Protein AF-A7KVT6-F1 (afdb_monomer_lite)

Foldseek 3Di:
DVVVVVVVVVVVVDDCPPDDPPPCVVCVVCVPVVVVVVVVCCVPVVVVVVVVVVVVVD

Sequence (58 aa):
MKNVTDSFVSLGHWPSAGSFGFNTDILATNPINLSVVIGVLIFFGKGELSDLLDNRKQ

pLDDT: mean 77.95, std 14.36, range [53.81, 95.31]

Radius of gyration: 16.56 Å; chains: 1; bounding box: 33×32×36 Å

Organism: Olea europaea (NCBI:txid4146)

Structure (mmCIF, N/CA/C/O backbone):
data_AF-A7KVT6-F1
#
_entry.id   AF-A7KVT6-F1
#
loop_
_atom_site.group_PDB
_atom_site.id
_atom_site.type_symbol
_atom_site.label_atom_id
_atom_site.label_alt_id
_atom_site.label_comp_id
_atom_site.label_asym_id
_atom_site.label_entity_id
_atom_site.label_seq_id
_atom_site.pdbx_PDB_ins_code
_atom_site.Cartn_x
_atom_site.Cartn_y
_atom_site.Cartn_z
_atom_site.occupancy
_atom_site.B_iso_or_equiv
_atom_site.auth_seq_id
_atom_site.auth_comp_id
_atom_site.auth_asym_id
_atom_site.auth_atom_id
_atom_site.pdbx_PDB_model_num
ATOM 1 N N . MET A 1 1 ? 5.976 24.626 16.487 1.00 53.81 1 MET A N 1
ATOM 2 C CA . MET A 1 1 ? 5.825 23.901 15.206 1.00 53.81 1 MET A CA 1
ATOM 3 C C . MET A 1 1 ? 7.194 23.411 14.722 1.00 53.81 1 MET A C 1
ATOM 5 O O . MET A 1 1 ? 7.700 23.915 13.735 1.00 53.81 1 MET A O 1
ATOM 9 N N . LYS A 1 2 ? 7.834 22.492 15.459 1.00 59.44 2 LYS A N 1
ATOM 10 C CA . LYS A 1 2 ? 9.178 21.964 15.127 1.00 59.44 2 LYS A CA 1
ATOM 11 C C . LYS A 1 2 ? 9.113 20.454 14.825 1.00 59.44 2 LYS A C 1
ATOM 13 O O . LYS A 1 2 ? 9.562 20.024 13.776 1.00 59.44 2 LYS A O 1
ATOM 18 N N . ASN A 1 3 ? 8.301 19.722 15.598 1.00 60.03 3 ASN A N 1
ATOM 19 C CA . ASN A 1 3 ? 8.070 18.276 15.444 1.00 60.03 3 ASN A CA 1
ATOM 20 C C . ASN A 1 3 ? 7.639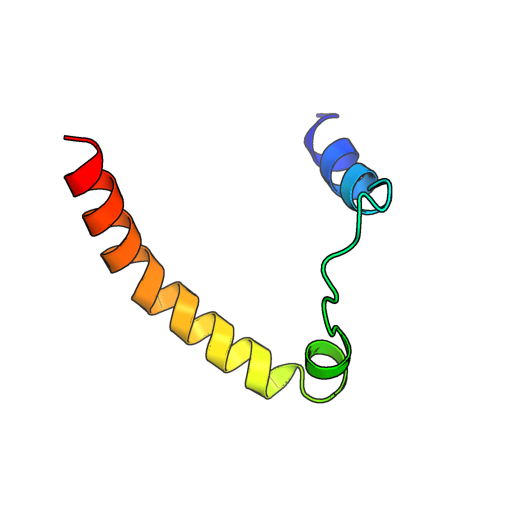 17.790 14.045 1.00 60.03 3 ASN A C 1
ATOM 22 O O . ASN A 1 3 ? 8.029 16.698 13.648 1.00 60.03 3 ASN A O 1
ATOM 26 N N . VAL A 1 4 ? 6.833 18.557 13.297 1.00 62.69 4 VAL A N 1
ATOM 27 C CA . VAL A 1 4 ? 6.363 18.117 11.967 1.00 62.69 4 VAL A CA 1
ATOM 28 C C . VAL A 1 4 ? 7.519 18.118 10.967 1.00 62.69 4 VAL A C 1
ATOM 30 O O . VAL A 1 4 ? 7.726 17.129 10.275 1.00 62.69 4 VAL A O 1
ATOM 33 N N . THR A 1 5 ? 8.318 19.185 10.942 1.00 61.84 5 THR A N 1
ATOM 34 C CA . THR A 1 5 ? 9.470 19.316 10.039 1.00 61.84 5 THR A CA 1
ATOM 35 C C . THR A 1 5 ? 10.608 18.375 10.433 1.00 61.84 5 THR A C 1
ATOM 37 O O . THR A 1 5 ? 11.205 17.745 9.563 1.00 61.84 5 THR A O 1
ATOM 40 N N . ASP A 1 6 ? 10.850 18.200 11.735 1.00 59.50 6 ASP A N 1
ATOM 41 C CA . ASP A 1 6 ? 11.875 17.284 12.249 1.00 59.50 6 ASP A CA 1
ATOM 42 C C . ASP A 1 6 ? 11.554 15.811 11.907 1.00 59.50 6 ASP A C 1
ATOM 44 O O . ASP A 1 6 ? 12.462 15.026 11.637 1.00 59.50 6 ASP A O 1
ATOM 48 N N . SER A 1 7 ? 10.266 15.443 11.820 1.00 61.81 7 SER A N 1
ATOM 49 C CA . SER A 1 7 ? 9.824 14.088 11.437 1.00 61.81 7 SER A CA 1
ATOM 50 C C . SER A 1 7 ? 10.141 13.747 9.976 1.00 61.81 7 SER A C 1
ATOM 52 O O . SER A 1 7 ? 10.556 12.627 9.681 1.00 61.81 7 SER A O 1
ATOM 54 N N . PHE A 1 8 ? 9.999 14.710 9.058 1.00 59.88 8 PHE A N 1
ATOM 55 C CA . PHE A 1 8 ? 10.364 14.515 7.648 1.00 59.88 8 PHE A CA 1
ATOM 56 C C . PHE A 1 8 ? 11.883 14.428 7.455 1.00 59.88 8 PHE A C 1
ATOM 58 O O . PHE A 1 8 ? 12.356 13.634 6.645 1.00 59.88 8 PHE A O 1
ATOM 65 N N . VAL A 1 9 ? 12.654 15.198 8.229 1.00 61.66 9 VAL A N 1
ATOM 66 C CA . VAL A 1 9 ? 14.127 15.167 8.201 1.00 61.66 9 VAL A CA 1
ATOM 67 C C . VAL A 1 9 ? 14.677 13.882 8.840 1.00 61.66 9 VAL A C 1
ATOM 69 O O . VAL A 1 9 ? 15.671 13.332 8.363 1.00 61.66 9 VAL A O 1
ATOM 72 N N . SER A 1 10 ? 14.000 13.340 9.858 1.00 60.94 10 SER A N 1
ATOM 73 C CA . SER A 1 10 ? 14.371 12.079 10.516 1.00 60.94 10 SER A CA 1
ATOM 74 C C . SER A 1 10 ? 14.197 10.843 9.626 1.00 60.94 10 SER A C 1
ATOM 76 O O . SER A 1 10 ? 14.874 9.842 9.863 1.00 60.94 10 SER A O 1
ATOM 78 N N . LEU A 1 11 ? 13.336 10.890 8.602 1.00 60.97 11 LEU A N 1
ATOM 79 C CA . LEU A 1 11 ? 13.153 9.780 7.658 1.00 60.97 11 LEU A CA 1
ATOM 80 C C . LEU A 1 11 ? 14.418 9.531 6.813 1.00 60.97 11 LEU A C 1
ATOM 82 O O . LEU A 1 11 ? 14.694 8.398 6.430 1.00 60.97 11 LEU A O 1
ATOM 86 N N . GLY A 1 12 ? 15.212 10.580 6.565 1.00 60.25 12 GLY A N 1
ATOM 87 C CA . GLY A 1 12 ? 16.495 10.496 5.858 1.00 60.25 12 GLY A CA 1
ATOM 88 C C . GLY A 1 12 ? 17.689 10.092 6.734 1.00 60.25 12 GLY A C 1
ATOM 89 O O . GLY A 1 12 ? 18.751 9.801 6.196 1.00 60.25 12 GLY A O 1
ATOM 90 N N . HIS A 1 13 ? 17.532 10.067 8.064 1.00 57.06 13 HIS A N 1
ATOM 91 C CA . HIS A 1 13 ? 18.597 9.782 9.041 1.00 57.06 13 HIS A CA 1
ATOM 92 C C . HIS A 1 13 ? 18.474 8.402 9.707 1.00 57.06 13 HIS A C 1
ATOM 94 O O . HIS A 1 13 ? 19.110 8.157 10.732 1.00 57.06 13 HIS A O 1
ATOM 100 N N . TRP A 1 14 ? 17.670 7.493 9.149 1.00 62.69 14 TRP A N 1
ATOM 101 C CA . TRP A 1 14 ? 17.532 6.132 9.669 1.00 62.69 14 TRP A CA 1
ATOM 102 C C . TRP A 1 14 ? 18.896 5.417 9.629 1.00 62.69 14 TRP A C 1
ATOM 104 O O . TRP A 1 14 ? 19.406 5.155 8.535 1.00 62.69 14 TRP A O 1
ATOM 114 N N . PRO A 1 15 ? 19.522 5.081 10.778 1.00 58.66 15 PRO A N 1
ATOM 115 C CA . PRO A 1 15 ? 20.684 4.206 10.772 1.00 58.66 15 PRO A CA 1
ATOM 116 C C . PRO A 1 15 ? 20.206 2.891 10.173 1.00 58.66 15 PRO A C 1
ATOM 118 O O . PRO A 1 15 ? 19.189 2.367 10.622 1.00 58.66 15 PRO A O 1
ATOM 121 N N . SER A 1 16 ? 20.893 2.386 9.148 1.00 61.44 16 SER A N 1
ATOM 122 C CA . SER A 1 16 ? 20.591 1.104 8.502 1.00 61.44 16 SER A CA 1
ATOM 123 C C . SER A 1 16 ? 20.769 -0.046 9.504 1.00 61.44 16 SER A C 1
ATOM 125 O O . SER A 1 16 ? 21.759 -0.772 9.504 1.00 61.44 16 SER A O 1
ATOM 127 N N . ALA A 1 17 ? 19.836 -0.171 10.442 1.00 61.28 17 ALA A N 1
ATOM 128 C CA . ALA A 1 17 ? 19.706 -1.296 11.337 1.00 61.28 17 ALA A CA 1
ATOM 129 C C . ALA A 1 17 ? 19.211 -2.444 10.465 1.00 61.28 17 ALA A C 1
ATOM 131 O O . ALA A 1 17 ? 18.026 -2.493 10.155 1.00 61.28 17 ALA A O 1
ATOM 132 N N . GLY A 1 18 ? 20.148 -3.275 9.989 1.00 61.94 18 GLY A N 1
ATOM 133 C CA . GLY A 1 18 ? 19.885 -4.496 9.224 1.00 61.94 18 GLY A CA 1
ATOM 134 C C . GLY A 1 18 ? 18.722 -4.341 8.252 1.00 61.94 18 GLY A C 1
ATOM 135 O O . GLY A 1 18 ? 17.670 -4.930 8.483 1.00 61.94 18 GLY A O 1
ATOM 136 N N . SER A 1 19 ? 18.891 -3.487 7.234 1.00 60.31 19 SER A N 1
ATOM 137 C CA . SER A 1 19 ? 17.856 -3.206 6.238 1.00 60.31 19 SER A CA 1
ATOM 138 C C . SER A 1 19 ? 17.199 -4.512 5.800 1.00 60.31 19 SER A C 1
ATOM 140 O O . SER A 1 19 ? 17.861 -5.371 5.215 1.00 60.31 19 SER A O 1
ATOM 142 N N . PHE A 1 20 ? 15.892 -4.657 6.037 1.00 66.31 20 PHE A N 1
ATOM 143 C CA . PHE A 1 20 ? 15.104 -5.584 5.233 1.00 66.31 20 PHE A CA 1
ATOM 144 C C . PHE A 1 20 ? 15.441 -5.280 3.767 1.00 66.31 20 PHE A C 1
ATOM 146 O O . PHE A 1 20 ? 15.606 -4.110 3.405 1.00 66.31 20 PHE A O 1
ATOM 153 N N . GLY A 1 21 ? 15.626 -6.316 2.947 1.00 69.06 21 GLY A N 1
ATOM 154 C CA . GLY A 1 21 ? 15.902 -6.179 1.516 1.00 69.06 21 GLY A CA 1
ATOM 155 C C . GLY A 1 21 ? 14.687 -5.609 0.787 1.00 69.06 21 GLY A C 1
ATOM 156 O O . GLY A 1 21 ? 14.019 -6.318 0.042 1.00 69.06 21 GLY A O 1
ATOM 157 N N . PHE A 1 22 ? 14.345 -4.352 1.065 1.00 66.31 22 PHE A N 1
ATOM 158 C CA . PHE A 1 22 ? 13.234 -3.647 0.461 1.00 66.31 22 PHE A CA 1
ATOM 159 C C . PHE A 1 22 ? 13.592 -3.382 -0.995 1.00 66.31 22 PHE A C 1
ATOM 161 O O . PHE A 1 22 ? 14.431 -2.537 -1.302 1.00 66.31 22 PHE A O 1
ATOM 168 N N . ASN A 1 23 ? 12.964 -4.134 -1.896 1.00 69.31 23 ASN A N 1
ATOM 169 C CA . ASN A 1 23 ? 13.151 -3.953 -3.324 1.00 69.31 23 ASN A CA 1
ATOM 170 C C . ASN A 1 23 ? 12.350 -2.728 -3.788 1.00 69.31 23 ASN A C 1
ATOM 172 O O . ASN A 1 23 ? 11.167 -2.822 -4.114 1.00 69.31 23 ASN A O 1
ATOM 176 N N . THR A 1 24 ? 12.985 -1.558 -3.779 1.00 72.31 24 THR A N 1
ATOM 177 C CA . THR A 1 24 ? 12.381 -0.300 -4.248 1.00 72.31 24 THR A CA 1
ATOM 178 C C . THR A 1 24 ? 12.290 -0.216 -5.772 1.00 72.31 24 THR A C 1
ATOM 180 O O . THR A 1 24 ? 11.609 0.664 -6.295 1.00 72.31 24 THR A O 1
ATOM 183 N N . ASP A 1 25 ? 12.899 -1.161 -6.490 1.00 77.31 25 ASP A N 1
ATOM 184 C CA . ASP A 1 25 ? 12.879 -1.245 -7.952 1.00 77.31 25 ASP A CA 1
ATOM 185 C C . ASP A 1 25 ? 11.448 -1.353 -8.514 1.00 77.31 25 ASP A C 1
ATOM 187 O O . ASP A 1 25 ? 11.099 -0.738 -9.519 1.00 77.31 25 ASP A O 1
ATOM 191 N N . ILE A 1 26 ? 10.546 -2.036 -7.800 1.00 75.50 26 ILE A N 1
ATOM 192 C CA . ILE A 1 26 ? 9.142 -2.207 -8.217 1.00 75.50 26 ILE A CA 1
ATOM 193 C C . ILE A 1 26 ? 8.368 -0.875 -8.143 1.00 75.50 26 ILE A C 1
ATOM 195 O O . ILE A 1 26 ? 7.509 -0.600 -8.982 1.00 75.50 26 ILE A O 1
ATOM 199 N N . LEU A 1 27 ? 8.702 -0.013 -7.175 1.00 77.81 27 LEU A N 1
ATOM 200 C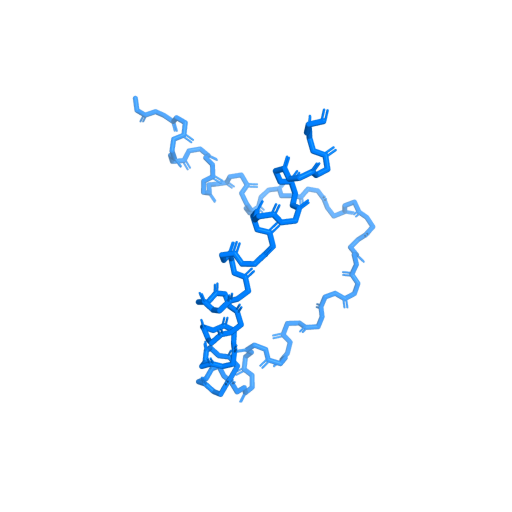 CA . LEU A 1 27 ? 8.111 1.325 -7.041 1.00 77.81 27 LEU A CA 1
ATOM 201 C C . LEU A 1 27 ? 8.582 2.274 -8.149 1.00 77.81 27 LEU A C 1
ATOM 203 O O . LEU A 1 27 ? 7.822 3.147 -8.562 1.00 77.81 27 LEU A O 1
ATOM 207 N N . ALA A 1 28 ? 9.810 2.099 -8.639 1.00 74.94 28 ALA A N 1
ATOM 208 C CA . ALA A 1 28 ? 10.387 2.930 -9.692 1.00 74.94 28 ALA A CA 1
ATOM 209 C C . ALA A 1 28 ? 9.987 2.476 -11.107 1.00 74.94 28 ALA A C 1
ATOM 211 O O . ALA A 1 28 ? 9.832 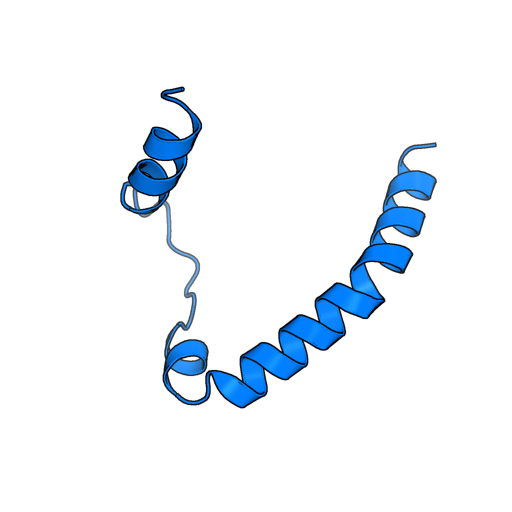3.308 -11.999 1.00 74.94 28 ALA A O 1
ATOM 212 N N . THR A 1 29 ? 9.795 1.172 -11.318 1.00 81.50 29 THR A N 1
ATOM 213 C CA . THR A 1 29 ? 9.545 0.588 -12.647 1.00 81.50 29 THR A CA 1
ATOM 214 C C . THR A 1 29 ? 8.081 0.654 -13.091 1.00 81.50 29 THR A C 1
ATOM 216 O O . THR A 1 29 ? 7.824 0.795 -14.286 1.00 81.50 29 THR A O 1
ATOM 219 N N . ASN A 1 30 ? 7.105 0.590 -12.172 1.00 87.38 30 ASN A N 1
ATOM 220 C CA . ASN A 1 30 ? 5.678 0.733 -12.504 1.00 87.38 30 ASN A CA 1
ATOM 221 C C . ASN A 1 30 ? 4.874 1.449 -11.396 1.00 87.38 30 ASN A C 1
ATOM 223 O O . ASN A 1 30 ? 3.992 0.851 -10.766 1.00 87.38 30 ASN A O 1
ATOM 227 N N . PRO A 1 31 ? 5.155 2.743 -11.152 1.00 85.88 31 PRO A N 1
ATOM 228 C CA . PRO A 1 31 ? 4.564 3.489 -10.043 1.00 85.88 31 PRO A CA 1
ATOM 229 C C . PRO A 1 31 ? 3.038 3.596 -10.138 1.00 85.88 31 PRO A C 1
ATOM 231 O O . PRO A 1 31 ? 2.356 3.550 -9.118 1.00 85.88 31 PRO A O 1
ATOM 234 N N . ILE A 1 32 ? 2.483 3.697 -11.351 1.00 91.38 32 ILE A N 1
ATOM 235 C CA . ILE A 1 32 ? 1.042 3.897 -11.552 1.00 91.38 32 ILE A CA 1
ATOM 236 C C . ILE A 1 32 ? 0.266 2.644 -11.145 1.00 91.3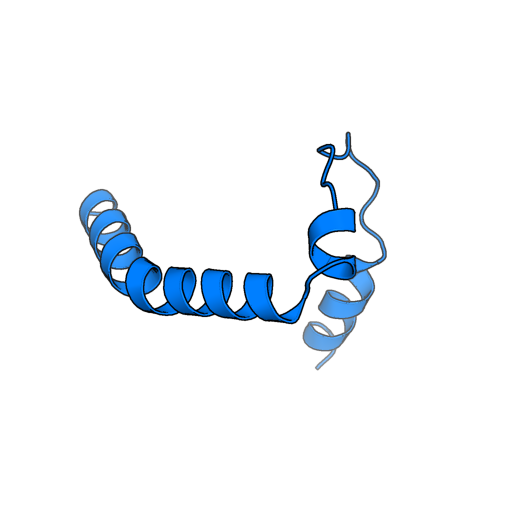8 32 ILE A C 1
ATOM 238 O O . ILE A 1 32 ? -0.607 2.734 -10.284 1.00 91.38 32 ILE A O 1
ATOM 242 N N . ASN A 1 33 ? 0.600 1.474 -11.696 1.00 90.00 33 ASN A N 1
ATOM 243 C CA . ASN A 1 33 ? -0.113 0.238 -11.366 1.00 90.00 33 ASN A CA 1
ATOM 244 C C . ASN A 1 33 ? -0.004 -0.087 -9.870 1.00 90.00 33 ASN A C 1
ATOM 246 O O . ASN A 1 33 ? -0.990 -0.433 -9.222 1.00 90.00 33 ASN A O 1
ATOM 250 N N . LEU A 1 34 ? 1.187 0.104 -9.299 1.00 91.00 34 LEU A N 1
ATOM 251 C CA . LEU A 1 34 ? 1.408 -0.151 -7.885 1.00 91.00 34 LEU A CA 1
ATOM 252 C C . LEU A 1 34 ? 0.637 0.833 -6.992 1.00 91.00 34 LEU A C 1
ATOM 254 O O . LEU A 1 34 ? 0.040 0.413 -6.004 1.00 91.00 34 LEU A O 1
ATOM 258 N N . SER A 1 35 ? 0.575 2.117 -7.359 1.00 91.06 35 SER A N 1
ATOM 259 C CA . SER A 1 35 ? -0.200 3.118 -6.614 1.00 91.06 35 SER A CA 1
ATOM 260 C C . SER A 1 35 ? -1.697 2.807 -6.597 1.00 91.06 35 SER A C 1
ATOM 262 O O . SER A 1 35 ? -2.341 2.958 -5.560 1.00 91.06 35 SER A O 1
ATOM 264 N N . VAL A 1 36 ? -2.243 2.312 -7.711 1.00 94.00 36 VAL A N 1
ATOM 265 C CA . VAL A 1 36 ? -3.655 1.931 -7.817 1.00 94.00 36 VAL A CA 1
ATOM 266 C C . VAL A 1 36 ? -3.947 0.735 -6.916 1.00 94.00 36 VAL A C 1
ATOM 268 O O . VAL A 1 36 ? -4.881 0.786 -6.119 1.00 94.00 36 VAL A O 1
ATOM 271 N N . VAL A 1 37 ? -3.124 -0.315 -6.978 1.00 93.25 37 VAL A N 1
ATOM 272 C CA . VAL A 1 37 ? -3.296 -1.519 -6.149 1.00 93.25 37 VAL A CA 1
ATOM 273 C C . VAL A 1 37 ? -3.168 -1.196 -4.659 1.00 93.25 37 VAL A C 1
ATOM 275 O O . VAL A 1 37 ? -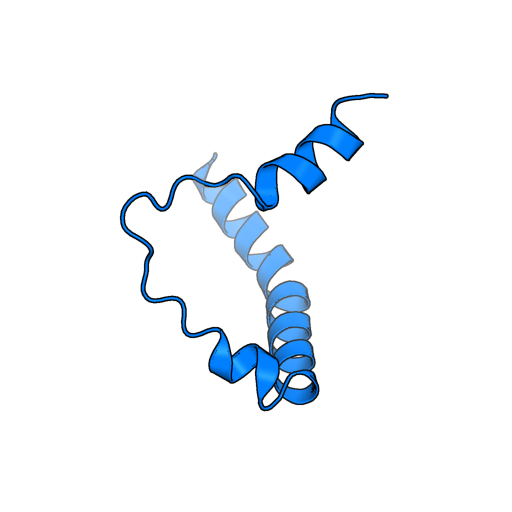4.008 -1.622 -3.866 1.00 93.25 37 VAL A O 1
ATOM 278 N N . ILE A 1 38 ? -2.168 -0.401 -4.268 1.00 93.75 38 ILE A N 1
ATOM 279 C CA . ILE A 1 38 ? -1.995 0.043 -2.878 1.00 93.75 38 ILE A CA 1
ATOM 280 C C . ILE A 1 38 ? -3.182 0.908 -2.434 1.00 93.75 38 ILE A C 1
ATOM 282 O O . ILE A 1 38 ? -3.684 0.732 -1.325 1.00 93.75 38 ILE A O 1
ATOM 286 N N . GLY A 1 39 ? -3.668 1.807 -3.293 1.00 94.12 39 GLY A N 1
ATOM 287 C CA . GLY A 1 39 ? -4.827 2.651 -3.008 1.00 94.12 39 GLY A CA 1
ATOM 288 C C . GLY A 1 39 ? -6.091 1.836 -2.737 1.00 94.12 39 GLY A C 1
ATOM 289 O O . GLY A 1 39 ? -6.767 2.070 -1.736 1.00 94.12 39 GLY A O 1
ATOM 290 N N . VAL A 1 40 ? -6.368 0.834 -3.576 1.00 94.88 40 VAL A N 1
ATOM 291 C CA . VAL A 1 40 ? -7.480 -0.111 -3.388 1.00 94.88 40 VAL A CA 1
ATOM 292 C C . VAL A 1 40 ? -7.317 -0.882 -2.075 1.00 94.88 40 VAL A C 1
ATOM 294 O O . VAL A 1 40 ? -8.249 -0.929 -1.274 1.00 94.88 40 VAL A O 1
ATOM 297 N N . LEU A 1 41 ? -6.128 -1.428 -1.811 1.00 93.94 41 LEU A N 1
ATOM 298 C CA . LEU A 1 41 ? -5.860 -2.208 -0.602 1.00 93.94 41 LEU A CA 1
ATOM 299 C C . LEU A 1 41 ? -6.058 -1.387 0.679 1.00 93.94 41 LEU A C 1
ATOM 301 O O . LEU A 1 41 ? -6.681 -1.868 1.620 1.00 93.94 41 LEU A O 1
ATOM 305 N N . ILE A 1 42 ? -5.568 -0.144 0.719 1.00 93.75 42 ILE A N 1
ATOM 306 C CA . ILE A 1 42 ? -5.746 0.743 1.877 1.00 93.75 42 ILE A CA 1
ATOM 307 C C . ILE A 1 42 ? -7.214 1.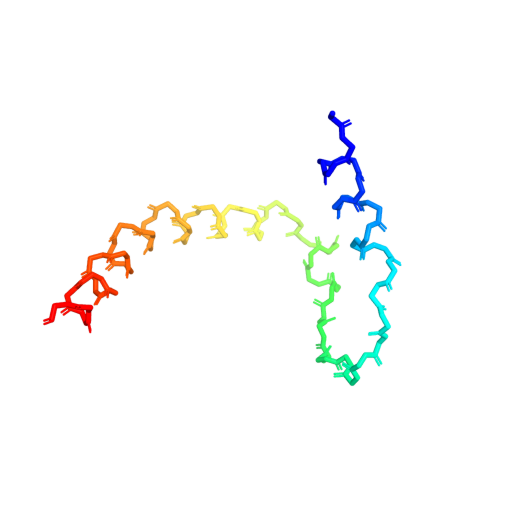147 2.027 1.00 93.75 42 ILE A C 1
ATOM 309 O O . ILE A 1 42 ? -7.721 1.184 3.146 1.00 93.75 42 ILE A O 1
ATOM 313 N N . PHE A 1 43 ? -7.905 1.461 0.930 1.00 92.44 43 PHE A N 1
ATOM 314 C CA . PHE A 1 43 ? -9.296 1.905 0.982 1.00 92.44 43 PHE A CA 1
ATOM 315 C C . PHE A 1 43 ? -10.215 0.837 1.583 1.00 92.44 43 PHE A C 1
ATOM 317 O O . PHE A 1 43 ? -10.966 1.133 2.510 1.00 92.44 43 PHE A O 1
ATOM 324 N N . PHE A 1 44 ? -10.115 -0.402 1.100 1.00 91.88 44 PHE A N 1
ATOM 325 C CA . PHE A 1 44 ? -10.949 -1.503 1.582 1.00 91.88 44 PHE A CA 1
ATOM 326 C C . PHE A 1 44 ? -10.422 -2.117 2.880 1.00 91.88 44 PHE A C 1
ATOM 328 O O . PHE A 1 44 ? -11.188 -2.348 3.812 1.00 91.88 44 PHE A O 1
ATOM 335 N N . GLY A 1 45 ? -9.111 -2.330 2.984 1.00 91.31 45 GLY A N 1
ATOM 336 C CA . GLY A 1 45 ? -8.514 -3.036 4.114 1.00 91.31 45 GLY A CA 1
ATOM 337 C C . GLY A 1 45 ? -8.547 -2.254 5.424 1.00 91.31 45 GLY A C 1
ATOM 338 O O . GLY A 1 45 ? -8.548 -2.862 6.487 1.00 91.31 45 GLY A O 1
ATOM 339 N N . LYS A 1 46 ? -8.596 -0.915 5.395 1.00 90.50 46 LYS A N 1
ATOM 340 C CA . LYS A 1 46 ? -8.509 -0.113 6.625 1.00 90.50 46 LYS A CA 1
ATOM 341 C C . LYS A 1 46 ? -9.744 -0.242 7.519 1.00 90.50 46 LYS A C 1
ATOM 343 O O . LYS A 1 46 ? -9.577 -0.223 8.732 1.00 90.50 46 LYS A O 1
ATOM 348 N N . GLY A 1 47 ? -10.948 -0.364 6.956 1.00 86.69 47 GLY A N 1
ATOM 349 C CA . GLY A 1 47 ? -12.172 -0.551 7.750 1.00 86.69 47 GLY A CA 1
ATOM 350 C C . GLY A 1 47 ? -12.178 -1.908 8.451 1.00 86.69 47 GLY A C 1
ATOM 351 O O . GLY A 1 47 ? -12.213 -1.971 9.673 1.00 86.69 47 GLY A O 1
ATOM 352 N N . GLU A 1 48 ? -12.009 -2.978 7.674 1.00 87.62 48 GLU A N 1
ATOM 353 C CA . GLU A 1 48 ? -12.008 -4.356 8.180 1.00 87.62 48 GLU A CA 1
ATOM 354 C C . GLU A 1 48 ? -10.860 -4.623 9.164 1.00 87.62 48 GLU A C 1
ATOM 356 O O . GLU A 1 48 ? -11.063 -5.203 10.228 1.00 87.62 48 GLU A O 1
ATOM 361 N N . LEU A 1 49 ? -9.648 -4.151 8.853 1.00 90.12 49 LEU A N 1
ATOM 362 C CA . LEU A 1 49 ? -8.505 -4.322 9.745 1.00 90.12 49 LEU A CA 1
ATOM 363 C C . LEU A 1 49 ? -8.691 -3.555 11.057 1.00 90.12 49 LEU A C 1
ATOM 365 O O . LEU A 1 49 ? -8.278 -4.050 12.102 1.00 90.12 49 LEU A O 1
ATOM 369 N N . SER A 1 50 ? -9.302 -2.366 11.018 1.00 90.31 50 SER A N 1
ATOM 370 C CA . SER A 1 50 ? -9.573 -1.598 12.240 1.00 90.31 50 SER A CA 1
ATOM 371 C C . SER A 1 50 ? -10.598 -2.312 13.115 1.00 90.31 50 SER A C 1
ATOM 373 O O . SER A 1 50 ? -10.341 -2.486 14.300 1.00 90.31 50 SER A O 1
ATOM 375 N N . ASP A 1 51 ? -11.678 -2.828 12.526 1.00 91.62 51 ASP A N 1
ATOM 376 C CA . ASP A 1 51 ? -12.702 -3.582 13.254 1.00 91.62 51 ASP A CA 1
ATOM 377 C C . ASP A 1 51 ? -12.128 -4.851 13.905 1.00 91.62 51 ASP A C 1
ATOM 379 O O . ASP A 1 51 ? -12.409 -5.140 15.068 1.00 91.62 51 ASP A O 1
ATOM 383 N N . LEU A 1 52 ? -11.268 -5.591 13.196 1.00 95.19 52 LEU A N 1
ATOM 384 C CA . LEU A 1 52 ? -10.581 -6.763 13.751 1.00 95.19 52 LEU A CA 1
ATOM 385 C C . LEU A 1 52 ? -9.637 -6.395 14.904 1.00 95.19 52 LEU A C 1
ATOM 387 O O . LEU A 1 52 ? -9.563 -7.112 15.906 1.00 95.19 52 LEU A O 1
ATOM 391 N N . LEU A 1 53 ? -8.899 -5.290 14.777 1.00 94.31 53 LEU A N 1
ATOM 392 C CA . LEU A 1 53 ? -7.985 -4.822 15.818 1.00 94.31 53 LEU A CA 1
ATOM 393 C C . LEU A 1 53 ? -8.731 -4.303 17.049 1.00 94.31 53 LEU A C 1
ATOM 395 O O . LEU A 1 53 ? -8.288 -4.568 18.167 1.00 94.31 53 LEU A O 1
ATOM 399 N N . ASP A 1 54 ? -9.848 -3.607 16.853 1.00 94.75 54 ASP A N 1
ATOM 400 C CA . ASP A 1 54 ? -10.708 -3.122 17.930 1.00 94.75 54 ASP A CA 1
ATOM 401 C C . ASP A 1 54 ? -11.394 -4.288 18.650 1.00 94.75 54 ASP A C 1
ATOM 403 O O . ASP A 1 54 ? -11.411 -4.316 19.880 1.00 94.75 54 ASP A O 1
ATOM 407 N N . ASN A 1 55 ? -11.833 -5.314 17.913 1.00 95.31 55 ASN A N 1
ATOM 408 C CA . ASN A 1 55 ? -12.353 -6.557 18.487 1.00 95.31 55 ASN A CA 1
ATOM 409 C C . ASN A 1 55 ? -11.301 -7.289 19.340 1.00 95.31 55 ASN A C 1
ATOM 411 O O . ASN A 1 55 ? -11.617 -7.775 20.418 1.00 95.31 55 ASN A O 1
ATOM 415 N N . ARG A 1 56 ? -10.031 -7.306 18.907 1.00 91.38 56 ARG A N 1
ATOM 416 C CA . ARG A 1 56 ? -8.912 -7.883 19.680 1.00 91.38 56 ARG A CA 1
ATOM 417 C C . ARG A 1 56 ? -8.506 -7.037 20.894 1.00 91.38 56 ARG A C 1
ATOM 419 O O . ARG A 1 56 ? -7.727 -7.503 21.726 1.00 91.38 56 ARG A O 1
ATOM 426 N N . LYS A 1 57 ? -8.930 -5.774 20.950 1.00 90.00 57 LYS A N 1
ATOM 427 C CA . LYS A 1 57 ? -8.632 -4.836 22.041 1.00 90.00 57 LYS A CA 1
ATOM 428 C C . LYS A 1 57 ? -9.655 -4.900 23.174 1.00 90.00 57 LYS A C 1
ATOM 430 O O . LYS A 1 57 ? -9.302 -4.498 24.283 1.00 90.00 57 LYS A O 1
ATOM 435 N N . GLN A 1 58 ? -10.884 -5.325 22.873 1.00 76.94 58 GLN A N 1
ATOM 436 C CA . GLN A 1 58 ? -11.886 -5.687 23.879 1.00 76.94 58 GLN A CA 1
ATOM 437 C C . GLN A 1 58 ? -11.460 -6.942 24.642 1.00 76.94 58 GLN A C 1
ATOM 439 O O . GLN A 1 58 ? -11.797 -6.996 25.845 1.00 76.94 58 GLN A O 1
#

Secondary structure (DSSP, 8-state):
--HHHHHHHHGGG---SS-----THHHHH-HHHHHHHHHHHHHHHHHHHHHHHHHTT-